Protein AF-A0A392PXX7-F1 (afdb_monomer)

InterPro domains:
  IPR035929 CoaB-like superfamily [G3DSA:3.40.50.10300] (8-50)
  IPR035929 CoaB-like superfamily [SSF102645] (9-48)

Mean predicted aligned error: 4.17 Å

Structure (mmCIF, N/CA/C/O backbone):
data_AF-A0A392PXX7-F1
#
_entry.id   AF-A0A392PXX7-F1
#
loop_
_atom_site.group_PDB
_atom_site.id
_atom_site.type_symbol
_atom_site.label_atom_id
_atom_site.label_alt_id
_atom_site.label_comp_id
_atom_site.label_asym_id
_atom_site.label_entity_id
_atom_site.label_seq_id
_atom_site.pdbx_PDB_ins_code
_atom_site.Cartn_x
_atom_site.Cartn_y
_atom_site.Cartn_z
_atom_site.occupancy
_atom_site.B_iso_or_equiv
_atom_site.auth_seq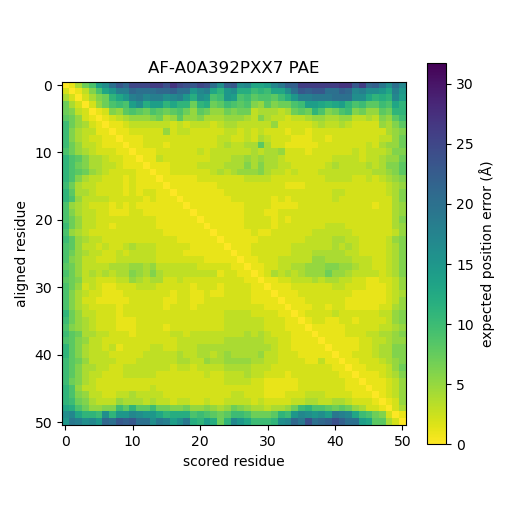_id
_atom_site.auth_comp_id
_atom_site.auth_asym_id
_atom_site.auth_atom_id
_atom_site.pdbx_PDB_model_num
ATOM 1 N N . MET A 1 1 ? 6.677 -20.751 -12.981 1.00 44.59 1 MET A N 1
ATOM 2 C CA . MET A 1 1 ? 6.981 -19.308 -12.864 1.00 44.59 1 MET A CA 1
ATOM 3 C C . MET A 1 1 ? 6.927 -18.934 -11.388 1.00 44.59 1 MET A C 1
ATOM 5 O O . MET A 1 1 ? 5.882 -19.123 -10.779 1.00 44.59 1 MET A O 1
ATOM 9 N N . ARG A 1 2 ? 8.031 -18.496 -10.767 1.00 51.00 2 ARG A N 1
ATOM 10 C CA . ARG A 1 2 ? 7.973 -17.887 -9.424 1.00 51.00 2 ARG A CA 1
ATOM 11 C C . ARG A 1 2 ? 7.568 -16.427 -9.626 1.00 51.00 2 ARG A C 1
ATOM 13 O O . ARG A 1 2 ? 8.412 -15.616 -9.981 1.00 51.00 2 ARG A O 1
ATOM 20 N N . GLY A 1 3 ? 6.276 -16.128 -9.516 1.00 58.22 3 GLY A N 1
ATOM 21 C CA . GLY A 1 3 ? 5.771 -14.764 -9.668 1.00 58.22 3 GLY A CA 1
ATOM 22 C C . GLY A 1 3 ? 6.259 -13.875 -8.524 1.00 58.22 3 GLY A C 1
ATOM 23 O O . GLY A 1 3 ? 6.056 -14.204 -7.356 1.00 58.22 3 GLY A O 1
ATOM 24 N N . SER A 1 4 ? 6.910 -12.762 -8.854 1.00 70.69 4 SER A N 1
ATOM 25 C CA . SER A 1 4 ? 7.302 -11.738 -7.882 1.00 70.69 4 SER A CA 1
ATOM 26 C C . SER A 1 4 ? 6.045 -11.024 -7.372 1.00 70.69 4 SER A C 1
ATOM 28 O O . SER A 1 4 ? 5.427 -10.253 -8.110 1.00 70.69 4 SER A O 1
ATOM 30 N N . LYS A 1 5 ? 5.639 -11.333 -6.133 1.00 78.56 5 LYS A N 1
ATOM 31 C CA . LYS A 1 5 ? 4.487 -10.744 -5.432 1.00 78.56 5 LYS A CA 1
ATOM 32 C C . LYS A 1 5 ? 4.991 -9.809 -4.337 1.00 78.56 5 LYS A C 1
ATOM 34 O O . LYS A 1 5 ? 5.797 -10.223 -3.506 1.00 78.56 5 LYS A O 1
ATOM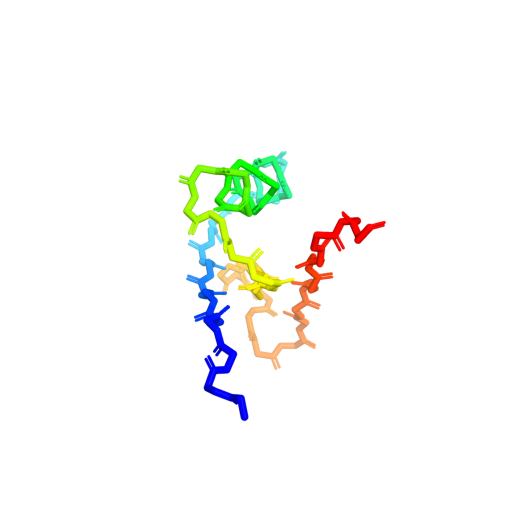 39 N N . TYR A 1 6 ? 4.498 -8.576 -4.321 1.00 87.62 6 TYR A N 1
ATOM 40 C CA . TYR A 1 6 ? 4.875 -7.561 -3.334 1.00 87.62 6 TYR A CA 1
ATOM 41 C C . TYR A 1 6 ? 3.679 -7.214 -2.437 1.00 87.62 6 TYR A C 1
ATOM 43 O O . TYR A 1 6 ? 2.557 -7.110 -2.930 1.00 87.62 6 TYR A O 1
ATOM 51 N N . LEU A 1 7 ? 3.898 -7.060 -1.127 1.00 90.69 7 LEU A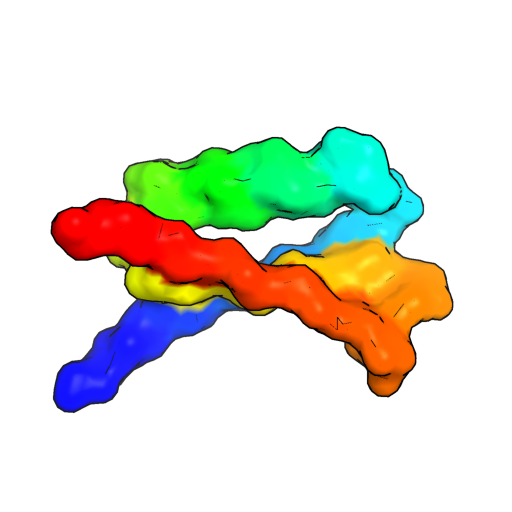 N 1
ATOM 52 C CA . LEU A 1 7 ? 2.855 -6.687 -0.165 1.00 90.69 7 LEU A CA 1
ATOM 53 C C . LEU A 1 7 ? 3.122 -5.277 0.372 1.00 90.69 7 LEU A C 1
ATOM 55 O O . LEU A 1 7 ? 4.250 -4.962 0.748 1.00 90.69 7 LEU A O 1
ATOM 59 N N . LEU A 1 8 ? 2.088 -4.442 0.399 1.00 92.31 8 LEU A N 1
ATOM 60 C CA . LEU A 1 8 ? 2.151 -3.039 0.795 1.00 92.31 8 LEU A CA 1
ATOM 61 C C . LEU A 1 8 ? 1.080 -2.748 1.857 1.00 92.31 8 LEU A C 1
ATOM 63 O O . LEU A 1 8 ? -0.105 -2.961 1.625 1.00 92.31 8 LEU A O 1
ATOM 67 N N . LEU A 1 9 ? 1.501 -2.226 3.007 1.00 95.69 9 LEU A N 1
ATOM 68 C CA . LEU A 1 9 ? 0.633 -1.857 4.124 1.00 95.69 9 LEU A CA 1
ATOM 69 C C . LEU A 1 9 ? 0.798 -0.360 4.413 1.00 95.69 9 LEU A C 1
ATOM 71 O O . LEU A 1 9 ? 1.904 0.084 4.707 1.00 95.69 9 LEU A O 1
ATOM 75 N N . GLU A 1 10 ? -0.292 0.403 4.348 1.00 95.62 10 GLU A N 1
ATOM 76 C CA . GLU A 1 10 ? -0.304 1.849 4.631 1.00 95.62 10 GLU A CA 1
ATOM 77 C C . GLU A 1 10 ? -1.387 2.210 5.653 1.00 95.62 10 GLU A C 1
ATOM 79 O O . GLU A 1 10 ? -2.306 1.436 5.900 1.00 95.62 10 GLU A O 1
ATOM 84 N N . THR A 1 11 ? -1.293 3.391 6.259 1.00 95.19 11 THR A N 1
ATOM 85 C CA . THR A 1 11 ? -2.312 3.931 7.183 1.00 95.19 11 THR A CA 1
ATOM 86 C C . THR A 1 11 ? -3.189 5.010 6.553 1.00 95.19 11 THR A C 1
ATOM 88 O O . THR A 1 11 ? -4.177 5.403 7.156 1.00 95.19 11 THR A O 1
ATOM 91 N N . ASP A 1 12 ? -2.812 5.506 5.373 1.00 94.00 12 ASP A N 1
ATOM 92 C CA . ASP A 1 12 ? -3.537 6.533 4.628 1.00 94.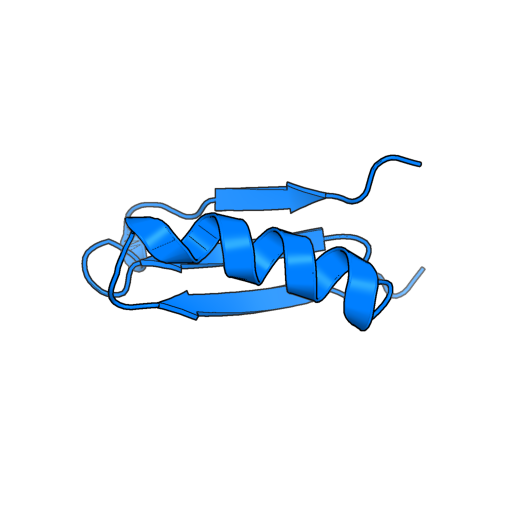00 12 ASP A CA 1
ATOM 93 C C . ASP A 1 12 ? -4.012 5.949 3.291 1.00 94.00 12 ASP A C 1
ATOM 95 O O . ASP A 1 12 ? -3.220 5.616 2.401 1.00 94.00 12 ASP A O 1
ATOM 99 N N . SER A 1 13 ? -5.329 5.810 3.159 1.00 91.31 13 SER A N 1
ATOM 100 C CA . SER A 1 13 ? -5.991 5.251 1.980 1.00 91.31 13 SER A CA 1
ATOM 101 C C . SER A 1 13 ? -5.739 6.091 0.726 1.00 91.31 13 SER A C 1
ATOM 103 O O . SER A 1 13 ? -5.699 5.546 -0.379 1.00 91.31 13 SER A O 1
ATOM 105 N N . SER A 1 14 ? -5.522 7.403 0.876 1.00 93.50 14 SE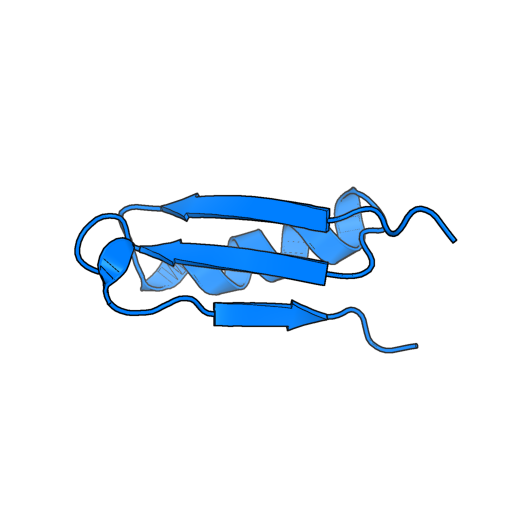R A N 1
ATOM 106 C CA . SER A 1 14 ? -5.334 8.328 -0.246 1.00 93.50 14 SER A CA 1
ATOM 107 C C . SER A 1 14 ? -4.020 8.091 -1.001 1.00 93.50 14 SER A C 1
ATOM 109 O O . SER A 1 14 ? -3.935 8.367 -2.200 1.00 93.50 14 SER A O 1
ATOM 111 N N . ILE A 1 15 ? -3.006 7.518 -0.336 1.00 95.62 15 ILE A N 1
ATOM 112 C CA . ILE A 1 15 ? -1.688 7.235 -0.933 1.00 95.62 15 ILE A CA 1
ATOM 113 C C . ILE A 1 15 ? -1.462 5.754 -1.258 1.00 95.62 15 ILE A C 1
ATOM 115 O O . ILE A 1 15 ? -0.530 5.440 -2.005 1.00 95.62 15 ILE A O 1
ATOM 119 N N . LEU A 1 16 ? -2.294 4.851 -0.727 1.00 94.31 16 LEU A N 1
ATOM 120 C CA . LEU A 1 16 ? -2.123 3.398 -0.832 1.00 94.31 16 LEU A CA 1
ATOM 121 C C . LEU A 1 16 ? -2.005 2.936 -2.295 1.00 94.31 16 LEU A C 1
ATOM 123 O O . LEU A 1 16 ? -1.020 2.300 -2.672 1.00 94.31 16 LEU A O 1
ATOM 127 N N . LEU A 1 17 ? -2.963 3.325 -3.143 1.00 94.25 17 LEU A N 1
ATOM 128 C CA . LEU A 1 17 ? -2.970 2.965 -4.567 1.00 94.25 17 LEU A CA 1
ATOM 129 C C . LEU A 1 17 ? -1.804 3.585 -5.337 1.00 94.25 17 LEU A C 1
ATOM 131 O O . LEU A 1 17 ? -1.180 2.926 -6.168 1.00 94.25 17 LEU A O 1
ATOM 135 N N . LYS A 1 18 ? -1.466 4.843 -5.035 1.00 95.38 18 LYS A N 1
ATOM 136 C CA . LYS A 1 18 ? -0.356 5.542 -5.691 1.00 95.38 18 LYS A CA 1
ATOM 137 C C . LYS A 1 18 ? 0.968 4.817 -5.449 1.00 95.38 18 LYS A C 1
ATOM 139 O O . LYS A 1 18 ? 1.750 4.633 -6.379 1.00 95.38 18 LYS A O 1
ATOM 144 N N . LYS A 1 19 ? 1.207 4.372 -4.213 1.00 95.00 19 LYS A N 1
ATOM 145 C CA . LYS A 1 19 ? 2.402 3.598 -3.857 1.00 95.00 19 LYS A CA 1
ATOM 146 C C . LYS A 1 19 ? 2.378 2.185 -4.435 1.00 95.00 19 LYS A C 1
ATOM 148 O O . LYS A 1 19 ? 3.424 1.711 -4.869 1.00 95.00 19 LYS A O 1
ATOM 153 N N . ALA A 1 20 ? 1.214 1.537 -4.486 1.00 94.25 20 ALA A N 1
ATOM 154 C CA . ALA A 1 20 ? 1.070 0.223 -5.109 1.00 94.25 20 ALA A CA 1
ATOM 155 C C . ALA A 1 20 ? 1.432 0.261 -6.604 1.00 94.25 20 ALA A C 1
ATOM 157 O O . ALA A 1 20 ? 2.249 -0.540 -7.058 1.00 94.25 20 ALA A O 1
ATOM 158 N N . ASN A 1 21 ? 0.921 1.250 -7.342 1.00 93.69 21 ASN A N 1
ATOM 159 C CA . ASN A 1 21 ? 1.240 1.444 -8.760 1.00 93.69 21 ASN A CA 1
ATOM 160 C C . ASN A 1 21 ? 2.726 1.775 -8.962 1.00 93.69 21 ASN A C 1
ATOM 162 O O . ASN A 1 21 ? 3.394 1.168 -9.796 1.00 93.69 21 ASN A O 1
ATOM 166 N N . ALA A 1 22 ? 3.280 2.666 -8.135 1.00 93.69 22 ALA A N 1
ATOM 167 C CA . ALA A 1 22 ? 4.703 2.990 -8.190 1.00 93.69 22 ALA A CA 1
ATOM 168 C C . ALA A 1 22 ? 5.595 1.764 -7.918 1.00 93.69 22 ALA A C 1
ATOM 170 O O . ALA A 1 22 ? 6.655 1.623 -8.527 1.00 93.69 22 ALA A O 1
ATOM 171 N N . ALA A 1 23 ? 5.184 0.863 -7.020 1.00 91.81 23 ALA A N 1
ATOM 172 C CA . ALA A 1 23 ? 5.917 -0.365 -6.730 1.00 91.81 23 ALA A CA 1
ATOM 173 C C . ALA A 1 23 ? 5.896 -1.354 -7.908 1.00 91.81 23 ALA A C 1
ATOM 175 O O . ALA A 1 23 ? 6.928 -1.972 -8.180 1.00 91.81 23 ALA A O 1
ATOM 176 N N . LEU A 1 24 ? 4.775 -1.472 -8.631 1.00 91.44 24 LEU A N 1
ATOM 177 C CA . LEU A 1 24 ? 4.706 -2.279 -9.857 1.00 91.44 24 LEU A CA 1
ATOM 178 C C . LEU A 1 24 ? 5.754 -1.824 -10.873 1.00 91.44 24 LEU A C 1
ATOM 180 O O . LEU A 1 24 ? 6.559 -2.631 -11.340 1.00 91.44 24 LEU A O 1
ATOM 184 N N . GLU A 1 25 ? 5.794 -0.525 -11.164 1.00 90.88 25 GLU A N 1
ATOM 185 C CA . GLU A 1 25 ? 6.682 0.036 -12.183 1.00 90.88 25 GLU A CA 1
ATOM 186 C C . GLU A 1 25 ? 8.154 0.009 -11.766 1.00 90.88 25 GLU A C 1
ATOM 188 O O . GLU A 1 25 ? 9.019 -0.378 -12.563 1.00 90.88 25 GLU A O 1
ATOM 193 N N . LYS A 1 26 ? 8.437 0.402 -10.517 1.00 92.00 26 LYS A N 1
ATOM 194 C CA . LYS A 1 26 ? 9.798 0.518 -9.977 1.00 92.00 26 LYS A CA 1
ATOM 195 C C . LYS A 1 26 ? 10.475 -0.836 -9.834 1.00 92.00 26 LYS A C 1
ATOM 197 O O . LYS A 1 26 ? 11.657 -0.960 -10.139 1.00 92.00 26 LYS A O 1
ATOM 202 N N . TYR A 1 27 ? 9.741 -1.835 -9.352 1.00 89.75 27 TYR A N 1
ATOM 203 C CA . TYR A 1 27 ? 10.295 -3.152 -9.043 1.00 89.75 27 TYR A CA 1
ATOM 204 C C . TYR A 1 27 ? 9.955 -4.212 -10.093 1.00 89.75 27 TYR A C 1
ATOM 206 O O . TYR A 1 27 ? 10.303 -5.374 -9.897 1.00 89.75 27 TYR A O 1
ATOM 214 N N . LYS A 1 28 ? 9.294 -3.826 -11.196 1.00 88.25 28 LYS A N 1
ATOM 215 C CA . LYS A 1 28 ? 8.859 -4.732 -12.274 1.00 88.25 28 LYS A CA 1
ATOM 216 C C . LYS A 1 28 ? 8.100 -5.943 -11.719 1.00 88.25 28 LYS A C 1
ATOM 218 O O . LYS A 1 28 ? 8.340 -7.088 -12.095 1.00 88.25 28 LYS A O 1
ATOM 223 N N . MET A 1 29 ? 7.219 -5.670 -10.757 1.00 89.06 29 MET A N 1
ATOM 224 C CA . MET A 1 29 ? 6.395 -6.688 -10.109 1.00 89.06 29 MET A CA 1
ATOM 225 C C . MET A 1 29 ? 5.207 -7.031 -11.000 1.00 89.06 29 MET A C 1
ATOM 227 O O . MET A 1 29 ? 4.656 -6.163 -11.669 1.00 89.06 29 MET A O 1
ATOM 231 N N . HIS A 1 30 ? 4.774 -8.289 -10.951 1.00 91.38 30 HIS A N 1
ATOM 232 C CA . HIS A 1 30 ? 3.577 -8.724 -11.677 1.00 91.38 30 HIS A CA 1
ATOM 233 C C . HIS A 1 30 ? 2.307 -8.303 -10.931 1.00 91.38 30 HIS A C 1
ATOM 235 O O . HIS A 1 30 ? 1.296 -7.962 -11.541 1.00 91.38 30 HIS A O 1
ATOM 241 N N . ALA A 1 31 ? 2.369 -8.313 -9.595 1.00 92.62 31 ALA A N 1
ATOM 242 C CA . ALA A 1 31 ? 1.262 -7.933 -8.736 1.00 92.62 31 ALA A CA 1
ATOM 243 C C . ALA A 1 31 ? 1.741 -7.319 -7.414 1.00 92.62 31 ALA A C 1
ATOM 245 O O . ALA A 1 31 ? 2.735 -7.758 -6.820 1.00 92.62 31 ALA A O 1
ATOM 246 N N . VAL A 1 32 ? 0.971 -6.352 -6.922 1.00 94.44 32 VAL A N 1
ATOM 247 C CA . VAL A 1 32 ? 1.083 -5.763 -5.586 1.00 94.44 32 VAL A CA 1
ATOM 248 C C . VAL A 1 32 ? -0.226 -6.002 -4.841 1.00 94.44 32 VAL A C 1
ATOM 250 O O . VAL A 1 32 ? -1.299 -5.698 -5.353 1.00 94.44 32 VAL A O 1
ATOM 253 N N . VAL A 1 33 ? -0.142 -6.537 -3.623 1.00 95.12 33 VAL A N 1
ATOM 254 C CA . VAL A 1 33 ? -1.273 -6.617 -2.690 1.00 95.12 33 VAL A CA 1
ATOM 255 C C . VAL A 1 33 ? -1.138 -5.475 -1.696 1.00 95.12 33 VAL A C 1
ATOM 257 O O . VAL A 1 33 ? -0.198 -5.458 -0.906 1.00 95.12 33 VAL A O 1
ATOM 260 N N . ALA A 1 34 ? -2.053 -4.521 -1.765 1.00 95.44 34 ALA A N 1
ATOM 261 C CA . ALA A 1 34 ? -2.062 -3.302 -0.980 1.00 95.44 34 ALA A CA 1
ATOM 262 C C . ALA A 1 34 ? -3.222 -3.319 0.021 1.00 95.44 34 ALA A C 1
ATOM 264 O O . ALA A 1 34 ? -4.354 -3.635 -0.339 1.00 95.44 34 ALA A O 1
ATOM 265 N N . ASN A 1 35 ? -2.973 -2.963 1.275 1.00 96.94 35 ASN A N 1
ATOM 266 C CA . ASN A 1 35 ? -4.012 -2.920 2.297 1.00 96.94 35 ASN A CA 1
ATOM 267 C C . ASN A 1 35 ? -3.810 -1.746 3.258 1.00 96.94 35 ASN A C 1
ATOM 269 O O . ASN A 1 35 ? -2.683 -1.383 3.596 1.00 96.94 35 ASN A O 1
ATOM 273 N N . GLU A 1 36 ? -4.913 -1.168 3.726 1.00 96.69 36 GLU A N 1
ATOM 274 C CA . GLU A 1 36 ? -4.871 -0.168 4.790 1.00 96.69 36 GLU A CA 1
ATOM 275 C C . GLU A 1 36 ? -4.802 -0.865 6.158 1.00 96.69 36 GLU A C 1
ATOM 277 O O . GLU A 1 36 ? -5.430 -1.902 6.364 1.00 96.69 36 GLU A O 1
ATOM 282 N N . LEU A 1 37 ? -4.042 -0.327 7.113 1.00 96.19 37 LEU A N 1
ATOM 283 C CA . LEU A 1 37 ? -3.822 -0.935 8.430 1.00 96.19 37 LEU A CA 1
ATOM 284 C C . LEU A 1 37 ? -5.117 -1.184 9.201 1.00 96.19 37 LEU A C 1
ATOM 286 O O . LEU A 1 37 ? -5.226 -2.222 9.863 1.00 96.19 37 LEU A O 1
ATOM 290 N N . SER A 1 38 ? -6.044 -0.231 9.109 1.00 96.31 38 SER A N 1
ATOM 291 C CA . SER A 1 38 ? -7.351 -0.220 9.769 1.00 96.31 38 SER A CA 1
ATOM 292 C C . SER A 1 38 ? -8.263 -1.353 9.292 1.00 96.31 38 SER A C 1
ATOM 294 O O . SER A 1 38 ? -9.067 -1.842 10.076 1.00 96.31 38 SER A O 1
ATOM 296 N N . THR A 1 39 ? -8.098 -1.794 8.040 1.00 95.56 39 THR A N 1
ATOM 297 C CA . THR A 1 39 ? -8.980 -2.759 7.363 1.00 95.56 39 THR A CA 1
ATOM 298 C C . THR A 1 39 ? -8.227 -3.968 6.796 1.00 95.56 39 THR A C 1
ATOM 300 O O . THR A 1 39 ? -8.733 -4.702 5.948 1.00 95.56 39 THR A O 1
ATOM 303 N N . ARG A 1 40 ? -6.989 -4.204 7.253 1.00 95.19 40 ARG A N 1
ATOM 304 C CA . ARG A 1 40 ? -6.077 -5.201 6.663 1.00 95.19 40 ARG A CA 1
ATOM 305 C C . ARG A 1 40 ? -6.537 -6.653 6.774 1.00 95.19 40 ARG A C 1
ATOM 307 O O . ARG A 1 40 ? -5.958 -7.508 6.108 1.00 95.19 40 ARG A O 1
ATOM 314 N N . LYS A 1 41 ? -7.465 -6.961 7.683 1.00 95.69 41 LYS A N 1
ATOM 315 C CA . LYS A 1 41 ? -8.006 -8.319 7.862 1.00 95.69 41 LYS A CA 1
ATOM 316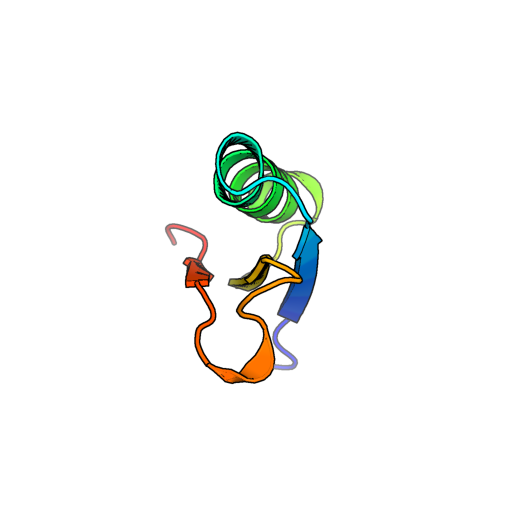 C C . LYS A 1 41 ? -9.312 -8.508 7.092 1.00 95.69 41 LYS A C 1
ATOM 318 O O . LYS A 1 41 ? -9.734 -9.640 6.888 1.00 95.69 41 LYS A O 1
ATOM 323 N N . GLU A 1 42 ? -9.926 -7.408 6.685 1.00 97.19 42 GLU A N 1
ATOM 324 C CA . GLU A 1 42 ? -11.255 -7.326 6.105 1.00 97.19 42 GLU A CA 1
ATOM 325 C C . GLU A 1 42 ? -11.176 -7.150 4.588 1.00 97.19 42 GLU A C 1
ATOM 327 O O . GLU A 1 42 ? -11.930 -7.786 3.855 1.00 97.19 42 GLU A O 1
ATOM 332 N N . GLN A 1 43 ? -10.246 -6.320 4.108 1.00 94.06 43 GLN A N 1
ATOM 333 C CA . GLN A 1 43 ? -10.095 -6.022 2.690 1.00 94.06 43 GLN A CA 1
ATOM 334 C C . GLN A 1 43 ? -8.636 -5.833 2.274 1.00 94.06 43 GLN A C 1
ATOM 336 O O . GLN A 1 43 ? -7.781 -5.349 3.019 1.00 94.06 43 GLN A O 1
ATOM 341 N N . VAL A 1 44 ? -8.378 -6.172 1.016 1.00 95.06 44 VAL A N 1
ATOM 342 C CA . VAL A 1 44 ? -7.122 -5.898 0.322 1.00 95.06 44 VAL A CA 1
ATOM 343 C C . VAL A 1 44 ? -7.438 -5.451 -1.099 1.00 95.06 44 VAL A C 1
ATOM 345 O O . VAL A 1 44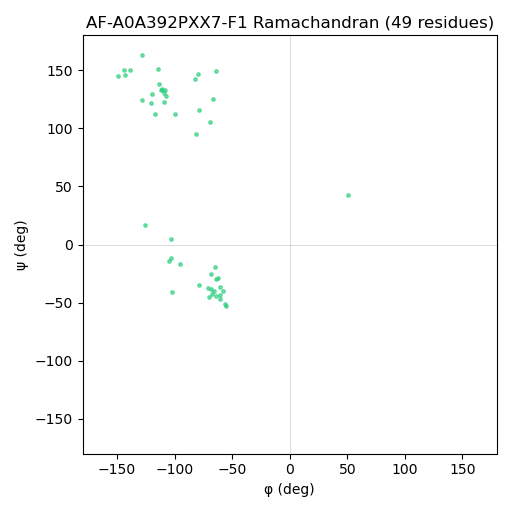 ? -8.431 -5.878 -1.688 1.00 95.06 44 VAL A O 1
ATOM 348 N N . VAL A 1 45 ? -6.575 -4.620 -1.665 1.00 93.88 45 VAL A N 1
ATOM 349 C CA . VAL A 1 45 ? -6.616 -4.209 -3.066 1.00 93.88 45 VAL A CA 1
ATOM 350 C C . VAL A 1 45 ? -5.451 -4.865 -3.787 1.00 93.88 45 VAL A C 1
ATOM 352 O O . VAL A 1 45 ? -4.317 -4.821 -3.318 1.00 93.88 45 VAL A O 1
ATOM 355 N N . VAL A 1 46 ? -5.719 -5.496 -4.925 1.00 93.44 46 VAL A N 1
ATOM 356 C CA . VAL A 1 46 ? -4.677 -6.115 -5.747 1.00 93.44 46 VAL A CA 1
ATOM 357 C C . VAL A 1 46 ? -4.507 -5.286 -7.0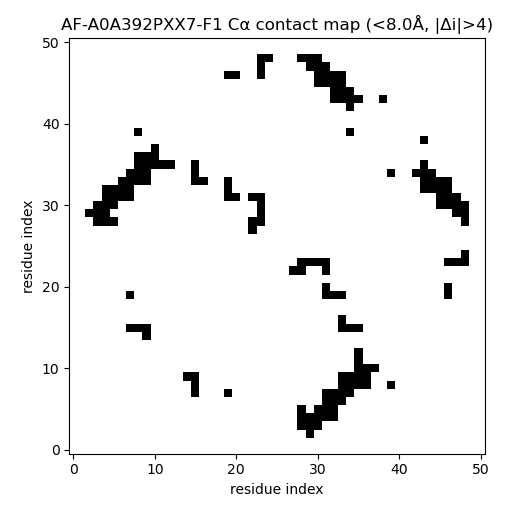08 1.00 93.44 46 VAL A C 1
ATOM 359 O O . VAL A 1 46 ? -5.462 -5.118 -7.762 1.00 93.44 46 VAL A O 1
ATOM 362 N N . THR A 1 47 ? -3.292 -4.799 -7.243 1.00 91.62 47 THR A N 1
ATOM 363 C CA . THR A 1 47 ? -2.925 -4.130 -8.492 1.00 91.62 47 THR A CA 1
ATOM 364 C C . THR A 1 47 ? -2.006 -5.041 -9.294 1.00 91.62 47 THR A C 1
ATOM 366 O O . THR A 1 47 ? -1.035 -5.573 -8.753 1.00 91.62 47 THR A O 1
ATOM 369 N N . THR A 1 48 ? -2.281 -5.201 -10.583 1.00 92.75 48 THR A N 1
ATOM 370 C CA . THR A 1 48 ? -1.460 -5.965 -11.530 1.00 92.75 48 THR A CA 1
ATOM 371 C C . THR A 1 48 ? -0.870 -5.042 -12.589 1.00 92.75 48 THR A C 1
ATOM 373 O O . THR A 1 48 ? -1.462 -4.012 -12.914 1.00 92.75 48 THR A O 1
ATOM 376 N N . GLY A 1 49 ? 0.300 -5.395 -13.124 1.00 82.38 49 GLY A N 1
ATOM 377 C CA . GLY A 1 49 ? 0.831 -4.726 -14.314 1.00 82.38 49 GLY A CA 1
ATOM 378 C C . GLY A 1 49 ? -0.081 -4.956 -15.523 1.00 82.38 49 GLY A C 1
ATOM 379 O O . GLY A 1 49 ? -0.743 -5.990 -15.603 1.00 82.38 49 GLY A O 1
ATOM 380 N N . VAL A 1 50 ? -0.132 -3.989 -16.440 1.00 67.44 50 VAL A N 1
ATOM 381 C CA . VAL A 1 50 ? -0.728 -4.192 -17.768 1.00 67.44 50 VAL A CA 1
ATOM 382 C C . VAL A 1 50 ? 0.328 -4.928 -18.595 1.00 67.44 50 VAL A C 1
ATOM 384 O O . VAL A 1 50 ? 1.429 -4.396 -18.747 1.00 67.44 50 VAL A O 1
ATOM 387 N N . GLU A 1 51 ? 0.046 -6.164 -19.010 1.00 55.44 51 GLU A N 1
ATOM 388 C CA . GLU A 1 51 ? 0.885 -6.888 -19.984 1.00 55.44 51 GLU A CA 1
ATOM 389 C C . GLU A 1 51 ? 0.807 -6.246 -21.373 1.00 55.44 51 GLU A C 1
ATOM 391 O O . GLU A 1 51 ? -0.299 -5.797 -21.759 1.00 55.44 51 GLU A O 1
#

Foldseek 3Di:
DPAAEAEEEAQDPVCQVVVQVVCCVVVVHQKYWTDYPVCRVPDIDMDGDDD

Radius of gyration: 10.76 Å; Cα contacts (8 Å, |Δi|>4): 84; chains: 1; bounding box: 22×28×30 Å

Secondary structure (DSSP, 8-state):
----EEEEEES-HHHHHHHHHHHHHHHT-SEEEEEEGGGTTT--EEEE---

Organism: NCBI:txid97028

Near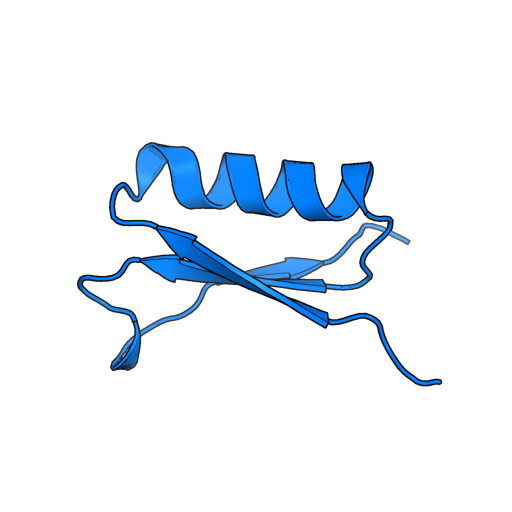est PDB structures (foldseek):
  6aim-assembly1_A  TM=9.953E-01  e=9.332E-02  Saccharomyces cerevisiae S288C
  6ai8-assembly1_A  TM=9.911E-01  e=1.721E-01  Saccharomyces cerevisiae S288C
  7edz-assembly1_D  TM=9.825E-01  e=2.110E-01  Homo sapiens
  2gk4-assembly1_B  TM=6.239E-01  e=3.396E-01  Streptococcus pneumoniae TIGR4
  2gk4-assembly1_A  TM=5.880E-01  e=2.964E-01  Streptococcus pneumoniae TIGR4

pLDDT: mean 88.89, std 12.2, range [44.59, 97.19]

Solvent-accessible surface area (backbone atoms only — not comparable to full-atom values): 3129 Å² total; per-residue (Å²): 133,90,75,56,73,46,82,45,79,34,87,50,73,90,51,42,62,61,51,41,54,49,44,30,70,74,67,71,28,58,34,29,43,31,28,40,64,94,41,54,92,80,46,74,47,78,50,64,59,87,129

Sequence (51 aa):
MRGSKYLLLETDSSILLKKANAALEKYKMHAVVANELSTRKEQVVVTTGVE